Protein AF-A0A7K3WU48-F1 (afdb_monomer_lite)

Secondary structure (DSSP, 8-state):
------------------S-SSHHHHHHHHHHHHHHHHHHHHHHHHHHHHHHHHHHHHHHHHTTS-TT-TTHHHHHHHHHHHHHHHHHHHHHHHTPPPPTT------SS------HHHHHTTTT--HHHHHHHHHHHHHHHHHHHHHHHHHHHHHHHHHHTT-

Sequence (163 aa):
MKQKHFKILSLLGLVLLLAACGGRNENRKMVEASAIHEQILDKHDSIYSVLQEQEQRVEKKLGKLSANDPDRVAYESMMRSINRSYNLLASWMEGVADFPGSKHIHNSDSPHKHDPEKERTMKGMSDQEILDLQKAYKTRLDEVGLKIKELITTMDMYTKDEN

Organism: NCBI:txid101383

Radius of gyration: 28.84 Å; chains: 1; bounding box: 52×47×109 Å

pLDDT: mean 79.32, std 19.99, range [36.56, 98.06]

Structure (mmCIF, N/CA/C/O backbone):
data_AF-A0A7K3WU48-F1
#
_entry.id   AF-A0A7K3WU48-F1
#
loop_
_atom_site.group_PDB
_atom_site.id
_atom_site.type_symbol
_atom_site.label_atom_id
_atom_site.label_alt_id
_atom_site.label_comp_id
_atom_site.label_asym_id
_atom_site.label_entity_id
_atom_site.label_seq_id
_atom_site.pdbx_PDB_ins_code
_atom_site.Cartn_x
_atom_site.Cartn_y
_atom_site.Cartn_z
_atom_site.occupancy
_atom_site.B_iso_or_equiv
_atom_site.auth_seq_id
_atom_site.auth_comp_id
_atom_site.auth_asym_id
_atom_site.auth_atom_id
_atom_site.pdbx_PDB_model_num
ATOM 1 N N . MET A 1 1 ? 22.085 38.637 -80.594 1.00 36.59 1 MET A N 1
ATOM 2 C CA . MET A 1 1 ? 22.753 37.606 -81.424 1.00 36.59 1 MET A CA 1
ATOM 3 C C . MET A 1 1 ? 23.505 36.626 -80.524 1.00 36.59 1 MET A C 1
ATOM 5 O O . MET A 1 1 ? 24.388 37.062 -79.811 1.00 36.59 1 MET A O 1
ATOM 9 N N . LYS A 1 2 ? 23.107 35.344 -80.585 1.00 36.56 2 LYS A N 1
ATOM 10 C CA . LYS A 1 2 ? 23.876 34.080 -80.445 1.00 36.56 2 LYS A CA 1
ATOM 11 C C . LYS A 1 2 ? 24.815 33.832 -79.232 1.00 36.56 2 LYS A C 1
ATOM 13 O O . LYS A 1 2 ? 25.894 34.396 -79.165 1.00 36.56 2 LYS A O 1
ATOM 18 N N . GLN A 1 3 ? 24.376 32.870 -78.395 1.00 45.25 3 GLN A N 1
ATOM 19 C CA . GLN A 1 3 ? 25.051 31.707 -77.748 1.00 45.25 3 GLN A CA 1
ATOM 20 C C . GLN A 1 3 ? 26.568 31.762 -77.426 1.00 45.25 3 GLN A C 1
ATOM 22 O O . GLN A 1 3 ? 27.368 32.156 -78.263 1.00 45.25 3 GLN A O 1
ATOM 27 N N . LYS A 1 4 ? 27.046 31.215 -76.290 1.00 43.91 4 LYS A N 1
ATOM 28 C CA . LYS A 1 4 ? 27.181 29.759 -76.024 1.00 43.91 4 LYS A CA 1
ATOM 29 C C . LYS A 1 4 ? 27.370 29.427 -74.529 1.00 43.91 4 LYS A C 1
ATOM 31 O O . LYS A 1 4 ? 27.921 30.205 -73.763 1.00 43.91 4 LYS A O 1
ATOM 36 N N . HIS A 1 5 ? 26.914 28.228 -74.172 1.00 48.78 5 HIS A N 1
ATOM 37 C CA . HIS A 1 5 ? 26.934 27.585 -72.857 1.00 48.78 5 HIS A CA 1
ATOM 38 C C . HIS A 1 5 ? 28.345 27.286 -72.323 1.00 48.78 5 HIS A C 1
ATOM 40 O O . HIS A 1 5 ? 29.182 26.791 -73.074 1.00 48.78 5 HIS A O 1
ATOM 46 N N . PHE A 1 6 ? 28.539 27.392 -71.005 1.00 45.47 6 PHE A N 1
ATOM 47 C CA . PHE A 1 6 ? 29.434 26.483 -70.288 1.00 45.47 6 PHE A CA 1
ATOM 48 C C . PHE A 1 6 ? 28.788 26.060 -68.966 1.00 45.47 6 PHE A C 1
ATOM 50 O O . PHE A 1 6 ? 28.493 26.877 -68.097 1.00 45.47 6 PHE A O 1
ATOM 57 N N . LYS A 1 7 ? 28.483 24.765 -68.879 1.00 47.22 7 LYS A N 1
ATOM 58 C CA . LYS A 1 7 ? 27.957 24.094 -67.694 1.00 47.22 7 LYS A CA 1
ATOM 59 C C . LYS A 1 7 ? 29.091 23.993 -66.676 1.00 47.22 7 LYS A C 1
ATOM 61 O O . LYS A 1 7 ? 30.135 23.445 -67.013 1.00 47.22 7 LYS A O 1
ATOM 66 N N . ILE A 1 8 ? 28.868 24.428 -65.441 1.00 52.84 8 ILE A N 1
ATOM 67 C CA . ILE A 1 8 ? 29.659 23.954 -64.304 1.00 52.84 8 ILE A CA 1
ATOM 68 C C . ILE A 1 8 ? 28.694 23.206 -63.391 1.00 52.84 8 ILE A C 1
ATOM 70 O O . ILE A 1 8 ? 27.971 23.791 -62.589 1.00 52.84 8 ILE A O 1
ATOM 74 N N . LEU A 1 9 ? 28.656 21.885 -63.592 1.00 51.44 9 LEU A N 1
ATOM 75 C CA . LEU A 1 9 ? 28.334 20.949 -62.526 1.00 51.44 9 LEU A CA 1
ATOM 76 C C . LEU A 1 9 ? 29.379 21.167 -61.429 1.00 51.44 9 LEU A C 1
ATOM 78 O O . LEU A 1 9 ? 30.560 20.931 -61.667 1.00 51.44 9 LEU A O 1
ATOM 82 N N . SER A 1 10 ? 28.945 21.562 -60.238 1.00 45.81 10 SER A N 1
ATOM 83 C CA . SER A 1 10 ? 29.710 21.295 -59.024 1.00 45.81 10 SER A CA 1
ATOM 84 C C . SER A 1 10 ? 28.813 20.516 -58.073 1.00 45.81 10 SER A C 1
ATOM 86 O O . SER A 1 10 ? 28.067 21.067 -57.268 1.00 45.81 10 SER A O 1
ATOM 88 N N . LEU A 1 11 ? 28.837 19.196 -58.275 1.00 50.34 11 LEU A N 1
ATOM 89 C CA . LEU A 1 11 ? 28.589 18.209 -57.234 1.00 50.34 11 LEU A CA 1
ATOM 90 C C . LEU A 1 11 ? 29.633 18.458 -56.139 1.00 50.34 11 LEU A C 1
ATOM 92 O O . LEU A 1 11 ? 30.817 18.285 -56.410 1.00 50.34 11 LEU A O 1
ATOM 96 N N . LEU A 1 12 ? 29.222 18.782 -54.914 1.00 45.41 12 LEU A N 1
ATOM 97 C CA . LEU A 1 12 ? 30.018 18.427 -53.741 1.00 45.41 12 LEU A CA 1
ATOM 98 C C . LEU A 1 12 ? 29.119 18.288 -52.505 1.00 45.41 12 LEU A C 1
ATOM 100 O O . LEU A 1 12 ? 28.764 19.256 -51.845 1.00 45.41 12 LEU A O 1
ATOM 104 N N . GLY A 1 13 ? 28.743 17.034 -52.247 1.00 49.38 13 GLY A N 1
ATOM 105 C CA . GLY A 1 13 ? 28.614 16.459 -50.909 1.00 49.38 13 GLY A CA 1
ATOM 106 C C . GLY A 1 13 ? 27.615 17.096 -49.950 1.00 49.38 13 GLY A C 1
ATOM 107 O O . GLY A 1 13 ? 28.023 17.669 -48.944 1.00 49.38 13 GLY A O 1
ATOM 108 N N . LEU A 1 14 ? 26.316 16.853 -50.156 1.00 43.88 14 LEU A N 1
ATOM 109 C CA . LEU A 1 14 ? 25.410 16.759 -49.012 1.00 43.88 14 LEU A CA 1
ATOM 110 C C . LEU A 1 14 ? 25.807 15.493 -48.242 1.00 43.88 14 LEU A C 1
ATOM 112 O O . LEU A 1 14 ? 25.422 14.382 -48.608 1.00 43.88 14 LEU A O 1
ATOM 116 N N . VAL A 1 15 ? 26.650 15.664 -47.224 1.00 52.66 15 VAL A N 1
ATOM 117 C CA . VAL A 1 15 ? 26.945 14.623 -46.242 1.00 52.66 15 VAL A CA 1
ATOM 118 C C . VAL A 1 15 ? 25.616 14.246 -45.601 1.00 52.66 15 VAL A C 1
ATOM 120 O O . VAL A 1 15 ? 25.020 15.023 -44.858 1.00 52.66 15 VAL A O 1
ATOM 123 N N . LEU A 1 16 ? 25.132 13.057 -45.953 1.00 48.47 16 LEU A N 1
ATOM 124 C CA . LEU A 1 16 ? 24.062 12.363 -45.257 1.00 48.47 16 LEU A CA 1
ATOM 125 C C . LEU A 1 16 ? 24.413 12.343 -43.765 1.00 48.47 16 LEU A C 1
ATOM 127 O O . LEU A 1 16 ? 25.325 11.633 -43.345 1.00 48.47 16 LEU A O 1
ATOM 131 N N . LEU A 1 17 ? 23.682 13.134 -42.978 1.00 48.22 17 LEU A N 1
ATOM 132 C CA . LEU A 1 17 ? 23.613 13.043 -41.521 1.00 48.22 17 LEU A CA 1
ATOM 133 C C . LEU A 1 17 ? 22.949 11.709 -41.150 1.00 48.22 17 LEU A C 1
ATOM 135 O O . LEU A 1 17 ? 21.793 11.654 -40.743 1.00 48.22 17 LEU A O 1
ATOM 139 N N . LEU A 1 18 ? 23.681 10.616 -41.334 1.00 54.16 18 LEU A N 1
ATOM 140 C CA . LEU A 1 18 ? 23.374 9.312 -40.770 1.00 54.16 18 LEU A CA 1
ATOM 141 C C . LEU A 1 18 ? 24.372 9.054 -39.647 1.00 54.16 18 LEU A C 1
ATOM 143 O O . LEU A 1 18 ? 25.322 8.293 -39.794 1.00 54.16 18 LEU A O 1
ATOM 147 N N . ALA A 1 19 ? 24.154 9.719 -38.516 1.00 48.16 19 ALA A N 1
ATOM 148 C CA . ALA A 1 19 ? 24.738 9.310 -37.251 1.00 48.16 19 ALA A CA 1
ATOM 149 C C . ALA A 1 19 ? 23.813 9.717 -36.095 1.00 48.16 19 ALA A C 1
ATOM 151 O O . ALA A 1 19 ? 23.573 10.896 -35.857 1.00 48.16 19 ALA A O 1
ATOM 152 N N . ALA A 1 20 ? 23.342 8.695 -35.377 1.00 46.22 20 ALA A N 1
ATOM 153 C CA . ALA A 1 20 ? 22.774 8.735 -34.029 1.00 46.22 20 ALA A CA 1
ATOM 154 C C . ALA A 1 20 ? 21.319 9.226 -33.838 1.00 46.22 20 ALA A C 1
ATOM 156 O O . ALA A 1 20 ? 21.048 10.181 -33.116 1.00 46.22 20 ALA A O 1
ATOM 157 N N . CYS A 1 21 ? 20.347 8.435 -34.310 1.00 48.34 21 CYS A N 1
ATOM 158 C CA . CYS A 1 21 ? 19.009 8.367 -33.693 1.00 48.34 21 CYS A CA 1
ATOM 159 C C . CYS A 1 21 ? 18.941 7.407 -32.475 1.00 48.34 21 CYS A C 1
ATOM 161 O O . CYS A 1 21 ? 17.851 6.974 -32.115 1.00 48.34 21 CYS A O 1
ATOM 163 N N . GLY A 1 22 ? 20.072 7.063 -31.842 1.00 45.56 22 GLY A N 1
ATOM 164 C CA . GLY A 1 22 ? 20.118 6.182 -30.657 1.00 45.56 22 GLY A CA 1
ATOM 165 C C . GLY A 1 22 ? 19.909 6.934 -29.337 1.00 45.56 22 GLY A C 1
ATOM 166 O O . GLY A 1 22 ? 18.932 6.705 -28.627 1.00 45.56 22 GLY A O 1
ATOM 167 N N . GLY A 1 23 ? 20.738 7.951 -29.073 1.00 45.12 23 GLY A N 1
ATOM 168 C CA . GLY A 1 23 ? 20.789 8.602 -27.754 1.00 45.12 23 GLY A CA 1
ATOM 169 C C . GLY A 1 23 ? 19.551 9.417 -27.354 1.00 45.12 23 GLY A C 1
ATOM 170 O O . GLY A 1 23 ? 19.302 9.630 -26.171 1.00 45.12 23 GLY A O 1
ATOM 171 N N . ARG A 1 24 ? 18.725 9.867 -28.312 1.00 52.50 24 ARG A N 1
ATOM 172 C CA . ARG A 1 24 ? 17.510 10.641 -27.985 1.00 52.50 24 ARG A CA 1
ATOM 173 C C . ARG A 1 24 ? 16.368 9.763 -27.471 1.00 52.50 24 ARG A C 1
ATOM 175 O O . ARG A 1 24 ? 15.494 10.272 -26.777 1.00 52.50 24 ARG A O 1
ATOM 182 N N . ASN A 1 25 ? 16.335 8.484 -27.843 1.00 58.38 25 ASN A N 1
ATOM 183 C CA . ASN A 1 25 ? 15.289 7.555 -27.411 1.00 58.38 25 ASN A CA 1
ATOM 184 C C . ASN A 1 25 ? 15.683 6.840 -26.110 1.00 58.38 25 ASN A C 1
ATOM 186 O O . ASN A 1 25 ? 14.856 6.721 -25.216 1.00 58.38 25 ASN A O 1
ATOM 190 N N . GLU A 1 26 ? 16.954 6.456 -25.988 1.00 59.28 26 GLU A N 1
ATOM 191 C CA . GLU A 1 26 ? 17.576 5.900 -24.773 1.00 59.28 26 GLU A CA 1
ATOM 192 C C . GLU A 1 26 ? 17.381 6.830 -23.562 1.00 59.28 26 GLU A C 1
ATOM 194 O O . GLU A 1 26 ? 16.686 6.483 -22.606 1.00 59.28 26 GLU A O 1
ATOM 199 N N . ASN A 1 27 ? 17.785 8.102 -23.681 1.00 73.19 27 ASN A N 1
ATOM 200 C CA . ASN A 1 27 ? 17.576 9.089 -22.615 1.00 73.19 27 ASN A CA 1
ATOM 201 C C . ASN A 1 27 ? 16.089 9.276 -22.238 1.00 73.19 27 ASN A C 1
ATOM 203 O O . ASN A 1 27 ? 15.752 9.458 -21.071 1.00 73.19 27 ASN A O 1
ATOM 207 N N . ARG A 1 28 ? 15.161 9.199 -23.205 1.00 86.19 28 ARG A N 1
ATOM 208 C CA . ARG A 1 28 ? 13.721 9.335 -22.917 1.00 86.19 28 ARG A CA 1
ATOM 209 C C . ARG A 1 28 ? 13.179 8.173 -22.091 1.00 86.19 28 ARG A C 1
ATOM 211 O O . ARG A 1 28 ? 12.354 8.418 -21.217 1.00 86.19 28 ARG A O 1
ATOM 218 N N . LYS A 1 29 ? 13.630 6.945 -22.355 1.00 88.81 29 LYS A N 1
ATOM 219 C CA . LYS A 1 29 ? 13.209 5.761 -21.593 1.00 88.81 29 LYS A CA 1
ATOM 220 C C . LYS A 1 29 ? 13.685 5.837 -20.152 1.00 88.81 29 LYS A C 1
ATOM 222 O O . LYS A 1 29 ? 12.902 5.561 -19.255 1.00 88.81 29 LYS A O 1
ATOM 227 N N . MET A 1 30 ? 14.917 6.288 -19.930 1.00 85.56 30 MET A N 1
ATOM 228 C CA . MET A 1 30 ? 15.452 6.460 -18.578 1.00 85.56 30 MET A CA 1
ATOM 229 C C . MET A 1 30 ? 14.738 7.568 -17.799 1.00 85.56 30 MET A C 1
ATOM 231 O O . MET A 1 30 ? 14.437 7.386 -16.622 1.00 85.56 30 MET A O 1
ATOM 235 N N . VAL A 1 31 ? 14.378 8.676 -18.459 1.00 87.50 31 VAL A N 1
ATOM 236 C CA . VAL A 1 31 ? 13.531 9.720 -17.854 1.00 87.50 31 VAL A CA 1
ATOM 237 C C . VAL A 1 31 ? 12.145 9.173 -17.494 1.00 87.50 31 VAL A C 1
ATOM 239 O O . VAL A 1 31 ? 11.648 9.434 -16.403 1.00 87.50 31 VAL A O 1
ATOM 242 N N . GLU A 1 32 ? 11.522 8.393 -18.382 1.00 90.31 32 GLU A N 1
ATOM 243 C CA . GLU A 1 32 ? 10.224 7.761 -18.110 1.00 90.31 32 GLU A CA 1
ATOM 244 C C . GLU A 1 32 ? 10.315 6.753 -16.954 1.00 90.31 32 GLU A C 1
ATOM 246 O O . GLU A 1 32 ? 9.471 6.763 -16.061 1.00 90.31 32 GLU A O 1
ATOM 251 N N . ALA A 1 33 ? 11.356 5.920 -16.931 1.00 90.25 33 ALA A N 1
ATOM 252 C CA . ALA A 1 33 ? 11.578 4.929 -15.887 1.00 90.25 33 ALA A CA 1
ATOM 253 C C . ALA A 1 33 ? 11.793 5.591 -14.514 1.00 90.25 33 ALA A C 1
ATOM 255 O O . ALA A 1 33 ? 11.206 5.150 -13.529 1.00 90.25 33 ALA A O 1
ATOM 256 N N . SER A 1 34 ? 12.555 6.689 -14.463 1.00 86.25 34 SER A N 1
ATOM 257 C CA . SER A 1 34 ? 12.743 7.491 -13.247 1.00 86.25 34 SER A CA 1
ATOM 258 C C . SER A 1 34 ? 11.426 8.112 -12.770 1.00 86.25 34 SER A C 1
ATOM 260 O O . SER A 1 34 ? 11.090 8.008 -11.596 1.00 86.25 34 SER A O 1
ATOM 262 N N . ALA A 1 35 ? 10.619 8.672 -13.677 1.00 89.56 35 ALA A N 1
ATOM 263 C CA . ALA A 1 35 ? 9.317 9.233 -13.315 1.00 89.56 35 ALA A CA 1
ATOM 264 C C . ALA A 1 35 ? 8.348 8.171 -12.764 1.00 89.56 35 ALA A C 1
ATOM 266 O O . ALA A 1 35 ? 7.578 8.451 -11.847 1.00 89.56 35 ALA A O 1
ATOM 267 N N . ILE A 1 36 ? 8.377 6.950 -13.309 1.00 92.75 36 ILE A N 1
ATOM 268 C CA . ILE A 1 36 ? 7.597 5.823 -12.779 1.00 92.75 36 ILE A CA 1
ATOM 269 C C . ILE A 1 36 ? 8.111 5.415 -11.397 1.00 92.75 36 ILE A C 1
ATOM 271 O O . ILE A 1 36 ? 7.297 5.143 -10.520 1.00 92.75 36 ILE A O 1
ATOM 275 N N . HIS A 1 37 ? 9.428 5.398 -11.189 1.00 90.75 37 HIS A N 1
ATOM 276 C CA . HIS A 1 37 ? 10.021 5.094 -9.890 1.00 90.75 37 HIS A CA 1
ATOM 277 C C . HIS A 1 37 ? 9.555 6.072 -8.801 1.00 90.75 37 HIS A C 1
ATOM 279 O O . HIS A 1 37 ? 9.103 5.639 -7.748 1.00 90.75 37 HIS A O 1
ATOM 285 N N . GLU A 1 38 ? 9.552 7.377 -9.076 1.00 87.62 38 GLU A N 1
ATOM 286 C CA . GLU A 1 38 ? 9.029 8.369 -8.123 1.00 87.62 38 GLU A CA 1
ATOM 287 C C . GLU A 1 38 ? 7.538 8.141 -7.822 1.00 87.62 38 GLU A C 1
ATOM 289 O O . GLU A 1 38 ? 7.132 8.103 -6.664 1.00 87.62 38 GLU A O 1
ATOM 294 N N . GLN A 1 39 ? 6.716 7.867 -8.845 1.00 91.81 39 GLN A N 1
ATOM 295 C CA . GLN A 1 39 ? 5.298 7.532 -8.635 1.00 91.81 39 GLN A CA 1
ATOM 296 C C . GLN A 1 39 ? 5.102 6.280 -7.773 1.00 91.81 39 GLN A C 1
ATOM 298 O O . GLN A 1 39 ? 4.107 6.169 -7.055 1.00 91.81 39 GLN A O 1
ATOM 303 N N . ILE A 1 40 ? 6.007 5.309 -7.891 1.00 92.88 40 ILE A N 1
ATOM 304 C CA . ILE A 1 40 ? 6.006 4.097 -7.081 1.00 92.88 40 ILE A CA 1
ATOM 305 C C . ILE A 1 40 ? 6.267 4.448 -5.610 1.00 92.88 40 ILE A C 1
ATOM 307 O O . ILE A 1 40 ? 5.524 3.972 -4.751 1.00 92.88 40 ILE A O 1
ATOM 311 N N . LEU A 1 41 ? 7.266 5.289 -5.326 1.00 88.81 41 LEU A N 1
ATOM 312 C CA . LEU A 1 41 ? 7.600 5.721 -3.965 1.00 88.81 41 LEU A CA 1
ATOM 313 C C . LEU A 1 41 ? 6.468 6.549 -3.344 1.00 88.81 41 LEU A C 1
ATOM 315 O O . LEU A 1 41 ? 5.968 6.194 -2.279 1.00 88.81 41 LEU A O 1
ATOM 319 N N . ASP A 1 42 ? 5.966 7.558 -4.060 1.00 90.75 42 ASP A N 1
ATOM 320 C CA . ASP A 1 42 ? 4.836 8.381 -3.610 1.00 90.75 42 ASP A CA 1
ATOM 321 C C . ASP A 1 42 ? 3.608 7.521 -3.280 1.00 90.75 42 ASP A C 1
ATOM 323 O O . ASP A 1 42 ? 2.919 7.711 -2.272 1.00 90.75 42 ASP A O 1
ATOM 327 N N . LYS A 1 43 ? 3.316 6.536 -4.139 1.00 93.69 43 LYS A N 1
ATOM 328 C CA . LYS A 1 43 ? 2.197 5.624 -3.923 1.00 93.69 43 LYS A CA 1
ATOM 329 C C . LYS A 1 43 ? 2.435 4.704 -2.730 1.00 93.69 43 LYS A C 1
ATOM 331 O O . LYS A 1 43 ? 1.489 4.455 -1.983 1.00 93.69 43 LYS A O 1
ATOM 336 N N . HIS A 1 44 ? 3.647 4.182 -2.565 1.00 94.19 44 HIS A N 1
ATOM 337 C CA . HIS A 1 44 ? 4.003 3.366 -1.411 1.00 94.19 44 HIS A CA 1
ATOM 338 C C . HIS A 1 44 ? 3.760 4.139 -0.110 1.00 94.19 44 HIS A C 1
ATOM 340 O O . HIS A 1 44 ? 3.047 3.645 0.766 1.00 94.19 44 HIS A O 1
ATOM 346 N N . ASP A 1 45 ? 4.255 5.372 -0.026 1.00 90.88 45 ASP A N 1
ATOM 347 C CA . ASP A 1 45 ? 4.122 6.220 1.160 1.00 90.88 45 ASP A CA 1
ATOM 348 C C . ASP A 1 45 ? 2.662 6.588 1.433 1.00 90.88 45 ASP A C 1
ATOM 350 O O . ASP A 1 45 ? 2.206 6.572 2.580 1.00 90.88 45 ASP A O 1
ATOM 354 N N . SER A 1 46 ? 1.882 6.835 0.378 1.00 94.06 46 SER A N 1
ATOM 355 C CA . SER A 1 46 ? 0.438 7.038 0.494 1.00 94.06 46 SER A CA 1
ATOM 356 C C . SER A 1 46 ? -0.278 5.807 1.064 1.00 94.06 46 SER A C 1
ATOM 358 O O . SER A 1 46 ? -1.090 5.952 1.978 1.00 94.06 46 SER A O 1
ATOM 360 N N . ILE A 1 47 ? 0.027 4.596 0.581 1.00 95.88 47 ILE A N 1
ATOM 361 C CA . ILE A 1 47 ? -0.566 3.355 1.112 1.00 95.88 47 ILE A CA 1
ATOM 362 C C . ILE A 1 47 ? -0.171 3.164 2.579 1.00 95.88 47 ILE A C 1
ATOM 364 O O . ILE A 1 47 ? -1.031 2.847 3.403 1.00 95.88 47 ILE A O 1
ATOM 368 N N . TYR A 1 48 ? 1.104 3.377 2.909 1.00 94.69 48 TYR A N 1
ATOM 369 C CA . TYR A 1 48 ? 1.609 3.267 4.275 1.00 94.69 48 TYR A CA 1
ATOM 370 C C . TYR A 1 48 ? 0.887 4.233 5.223 1.00 94.69 48 TYR A C 1
ATOM 372 O O . TYR A 1 48 ? 0.420 3.828 6.284 1.00 94.69 48 TYR A O 1
ATOM 380 N N . SER A 1 49 ? 0.718 5.490 4.807 1.00 95.06 49 SER A N 1
ATOM 381 C CA . SER A 1 49 ? 0.038 6.525 5.597 1.00 95.06 49 SER A CA 1
ATOM 382 C C . SER A 1 49 ? -1.414 6.144 5.895 1.00 95.06 49 SER A C 1
ATOM 384 O O . SER A 1 49 ? -1.874 6.261 7.028 1.00 95.06 49 SER A O 1
ATOM 386 N N . VAL A 1 50 ? -2.134 5.609 4.904 1.00 95.44 50 VAL A N 1
ATOM 387 C CA . VAL A 1 50 ? -3.516 5.146 5.103 1.00 95.44 50 VAL A CA 1
ATOM 388 C C . VAL A 1 50 ? -3.577 3.955 6.067 1.00 95.44 50 VAL A C 1
ATOM 390 O O . VAL A 1 50 ? -4.480 3.894 6.903 1.00 95.44 50 VAL A O 1
ATOM 393 N N . LEU A 1 51 ? -2.632 3.012 5.982 1.00 96.44 51 LEU A N 1
ATOM 394 C CA . LEU A 1 51 ? -2.543 1.909 6.945 1.00 96.44 51 LEU A CA 1
ATOM 395 C C . LEU A 1 51 ? -2.309 2.422 8.369 1.00 96.44 51 LEU A C 1
ATOM 397 O O . LEU A 1 51 ? -2.993 1.970 9.286 1.00 96.44 51 LEU A O 1
ATOM 401 N N . GLN A 1 52 ? -1.422 3.402 8.536 1.00 96.69 52 GLN A N 1
ATOM 402 C CA . GLN A 1 52 ? -1.117 4.009 9.830 1.00 96.69 52 GLN A CA 1
ATOM 403 C C . GLN A 1 52 ? -2.324 4.730 10.432 1.00 96.69 52 GLN A C 1
ATOM 405 O O . GLN A 1 52 ? -2.615 4.581 11.619 1.00 96.69 52 GLN A O 1
ATOM 410 N N . GLU A 1 53 ? -3.072 5.482 9.626 1.00 95.38 53 GLU A N 1
ATOM 411 C CA . GLU A 1 53 ? -4.306 6.120 10.088 1.00 95.38 53 GLU A CA 1
ATOM 412 C C . GLU A 1 53 ? -5.338 5.090 10.566 1.00 95.38 53 GLU A C 1
ATOM 414 O O . GLU A 1 53 ? -6.002 5.295 11.586 1.00 95.38 53 GLU A O 1
ATOM 419 N N . GLN A 1 54 ? -5.483 3.977 9.844 1.00 96.25 54 GLN A N 1
ATOM 420 C CA . GLN A 1 54 ? -6.430 2.921 10.202 1.00 96.25 54 GLN A CA 1
ATOM 421 C C . GLN A 1 54 ? -5.988 2.137 11.439 1.00 96.25 54 GLN A C 1
ATOM 423 O O . GLN A 1 54 ? -6.814 1.841 12.302 1.00 96.25 54 GLN A O 1
ATOM 428 N N . GLU A 1 55 ? -4.691 1.870 11.577 1.00 96.94 55 GLU A N 1
ATOM 429 C CA . GLU A 1 55 ? -4.095 1.287 12.780 1.00 96.94 55 GLU A CA 1
ATOM 430 C C . GLU A 1 55 ? -4.446 2.119 14.013 1.00 96.94 55 GLU A C 1
ATOM 432 O O . GLU A 1 55 ? -5.085 1.613 14.935 1.00 96.94 55 GLU A O 1
ATOM 437 N N . GLN A 1 56 ? -4.163 3.424 13.976 1.00 96.62 56 GLN A N 1
ATOM 438 C CA . GLN A 1 56 ? -4.456 4.340 15.081 1.00 96.62 56 GLN A CA 1
ATOM 439 C C . GLN A 1 56 ? -5.947 4.369 15.444 1.00 96.62 56 GLN A C 1
ATOM 441 O O . GLN A 1 56 ? -6.310 4.450 16.622 1.00 96.62 56 GLN A O 1
ATOM 446 N N . ARG A 1 57 ? -6.842 4.300 14.448 1.00 95.19 57 ARG A N 1
ATOM 447 C CA . ARG A 1 57 ? -8.296 4.236 14.680 1.00 95.19 57 ARG A CA 1
ATOM 448 C C . ARG A 1 57 ? -8.694 2.953 15.407 1.00 95.19 57 ARG A C 1
ATOM 450 O O . ARG A 1 57 ? -9.421 3.026 16.402 1.00 95.19 57 ARG A O 1
ATOM 457 N N . VAL A 1 58 ? -8.209 1.803 14.939 1.00 96.19 58 VAL A N 1
ATOM 458 C CA . VAL A 1 58 ? -8.484 0.488 15.538 1.00 96.19 58 VAL A CA 1
ATOM 459 C C . VAL A 1 58 ? -7.897 0.401 16.949 1.00 96.19 58 VAL A C 1
ATOM 461 O O . VAL A 1 58 ? -8.608 -0.001 17.871 1.00 96.19 58 VAL A O 1
ATOM 464 N N . GLU A 1 59 ? -6.654 0.843 17.161 1.00 96.69 59 GLU A N 1
ATOM 465 C CA . GLU A 1 59 ? -6.015 0.893 18.486 1.00 96.69 59 GLU A CA 1
ATOM 466 C C . GLU A 1 59 ? -6.813 1.744 19.470 1.00 96.69 59 GLU A C 1
ATOM 468 O O . GLU A 1 59 ? -7.116 1.313 20.586 1.00 96.69 59 GLU A O 1
ATOM 473 N N . LYS A 1 60 ? -7.213 2.947 19.045 1.00 96.06 60 LYS A N 1
ATOM 474 C CA . LYS A 1 60 ? -8.001 3.858 19.875 1.00 96.06 60 LYS A CA 1
ATOM 475 C C . LYS A 1 60 ? -9.335 3.244 20.286 1.00 96.06 60 LYS A C 1
ATOM 477 O O . LYS A 1 60 ? -9.782 3.483 21.409 1.00 96.06 60 LYS A O 1
ATOM 482 N N . LYS A 1 61 ? -9.994 2.490 19.402 1.00 95.12 61 LYS A N 1
ATOM 483 C CA . LYS A 1 61 ? -11.224 1.773 19.755 1.00 95.12 61 LYS A CA 1
ATOM 484 C C . LYS A 1 61 ? -10.925 0.623 20.714 1.00 95.12 61 LYS A C 1
ATOM 486 O O . LYS A 1 61 ? -11.561 0.565 21.760 1.00 95.12 61 LYS A O 1
ATOM 491 N N . LEU A 1 62 ? -9.939 -0.229 20.425 1.00 95.69 62 LEU A N 1
ATOM 492 C CA . LEU A 1 62 ? -9.546 -1.338 21.308 1.00 95.69 62 LEU A CA 1
ATOM 493 C C . LEU A 1 62 ? -9.222 -0.875 22.730 1.00 95.69 62 LEU A C 1
ATOM 495 O O . LEU A 1 62 ? -9.607 -1.544 23.687 1.00 95.69 62 LEU A O 1
ATOM 499 N N . GLY A 1 63 ? -8.572 0.283 22.877 1.00 96.00 63 GLY A N 1
ATOM 500 C CA . GLY A 1 63 ? -8.264 0.882 24.178 1.00 96.00 63 GLY A CA 1
ATOM 501 C C . GLY A 1 63 ? -9.491 1.334 24.981 1.00 96.00 63 GLY A C 1
ATOM 502 O O . GLY A 1 63 ? -9.382 1.540 26.187 1.00 96.00 63 GLY A O 1
ATOM 503 N N . LYS A 1 64 ? -10.658 1.482 24.341 1.00 95.81 64 LYS A N 1
ATOM 504 C CA . LYS A 1 64 ? -11.931 1.826 24.996 1.00 95.81 64 LYS A CA 1
ATOM 505 C C . LYS A 1 64 ? -12.795 0.607 25.319 1.00 95.81 64 LYS A C 1
ATOM 507 O O . LYS A 1 64 ? -13.703 0.727 26.136 1.00 95.81 64 LYS A O 1
ATOM 512 N N . LEU A 1 65 ? -12.553 -0.531 24.668 1.00 96.00 65 LEU A N 1
ATOM 513 C CA . LEU A 1 65 ? -13.364 -1.734 24.834 1.00 96.00 65 LEU A CA 1
ATOM 514 C C . LEU A 1 65 ? -12.940 -2.509 26.081 1.00 96.00 65 LEU A C 1
ATOM 516 O O . LEU A 1 65 ? -11.753 -2.746 26.320 1.00 96.00 65 LEU A O 1
ATOM 520 N N . SER A 1 66 ? -13.928 -2.951 26.860 1.00 95.88 66 SER A N 1
ATOM 521 C CA . SER A 1 66 ? -13.679 -3.859 27.981 1.00 95.88 66 SER A CA 1
ATOM 522 C C . SER A 1 66 ? -13.227 -5.239 27.478 1.00 95.88 66 SER A C 1
ATOM 524 O O . SER A 1 66 ? -13.428 -5.589 26.316 1.00 95.88 66 SER A O 1
ATOM 526 N N . ALA A 1 67 ? -12.628 -6.055 28.348 1.00 92.00 67 ALA A N 1
ATOM 527 C CA . ALA A 1 67 ? -12.163 -7.394 27.968 1.00 92.00 67 ALA A CA 1
ATOM 528 C C . ALA A 1 67 ? -13.292 -8.323 27.474 1.00 92.00 67 ALA A C 1
ATOM 530 O O . ALA A 1 67 ? -13.039 -9.193 26.649 1.00 92.00 67 ALA A O 1
ATOM 531 N N . ASN A 1 68 ? -14.523 -8.115 27.954 1.00 93.62 68 ASN A N 1
ATOM 532 C CA . ASN A 1 68 ? -15.695 -8.926 27.608 1.00 93.62 68 ASN A CA 1
ATOM 533 C C . ASN A 1 68 ? -16.591 -8.254 26.558 1.00 93.62 68 ASN A C 1
ATOM 535 O O . ASN A 1 68 ? -17.717 -8.699 26.340 1.00 93.62 68 ASN A O 1
ATOM 539 N N . ASP A 1 69 ? -16.129 -7.157 25.959 1.00 95.75 69 ASP A N 1
ATOM 540 C CA . ASP A 1 69 ? -16.880 -6.465 24.924 1.00 95.75 69 ASP A CA 1
ATOM 541 C C . ASP A 1 69 ? -16.973 -7.349 23.666 1.00 95.75 69 ASP A C 1
ATOM 543 O O . ASP A 1 69 ? -15.933 -7.814 23.181 1.00 95.75 69 ASP A O 1
ATOM 547 N N . PRO A 1 70 ? -18.182 -7.619 23.140 1.00 91.31 70 PRO A N 1
ATOM 548 C CA . PRO A 1 70 ? -18.353 -8.489 21.979 1.00 91.31 70 PRO A CA 1
ATOM 549 C C . PRO A 1 70 ? -17.625 -7.973 20.728 1.00 91.31 70 PRO A C 1
ATOM 551 O O . PRO A 1 70 ? -17.153 -8.787 19.930 1.00 91.31 70 PRO A O 1
ATOM 554 N N . ASP A 1 71 ? -17.442 -6.657 20.584 1.00 92.75 71 ASP A N 1
ATOM 555 C CA . ASP A 1 71 ? -16.795 -6.060 19.411 1.00 92.75 71 ASP A CA 1
ATOM 556 C C . ASP A 1 71 ? -15.269 -6.191 19.464 1.00 92.75 71 ASP A C 1
ATOM 558 O O . ASP A 1 71 ? -14.581 -6.096 18.443 1.00 92.75 71 ASP A O 1
ATOM 562 N N . ARG A 1 72 ? -14.703 -6.464 20.648 1.00 95.31 72 ARG A N 1
ATOM 563 C CA . ARG A 1 72 ? -13.251 -6.551 20.848 1.00 95.31 72 ARG A CA 1
ATOM 564 C C . ARG A 1 72 ? -12.600 -7.552 19.897 1.00 95.31 72 ARG A C 1
ATOM 566 O O . ARG A 1 72 ? -11.565 -7.251 19.303 1.00 95.31 72 ARG A O 1
ATOM 573 N N . VAL A 1 73 ? -13.220 -8.717 19.712 1.00 95.00 73 VAL A N 1
ATOM 574 C CA . VAL A 1 73 ? -12.705 -9.780 18.832 1.00 95.00 73 VAL A CA 1
ATOM 575 C C . VAL A 1 73 ? -12.617 -9.305 17.379 1.00 95.00 73 VAL A C 1
ATOM 577 O O . VAL A 1 73 ? -11.644 -9.623 16.685 1.00 95.00 73 VAL A O 1
ATOM 580 N N . ALA A 1 74 ? -13.600 -8.525 16.919 1.00 94.81 74 ALA A N 1
ATOM 581 C CA . ALA A 1 74 ? -13.613 -7.974 15.570 1.00 94.81 74 ALA A CA 1
ATOM 582 C C . ALA A 1 74 ? -12.461 -6.980 15.378 1.00 94.81 74 ALA A C 1
ATOM 584 O O . ALA A 1 74 ? -11.668 -7.140 14.448 1.00 94.81 74 ALA A O 1
ATOM 585 N N . TYR A 1 75 ? -12.288 -6.033 16.301 1.00 96.06 75 TYR A N 1
ATOM 586 C CA . TYR A 1 75 ? -11.205 -5.049 16.228 1.00 96.06 75 TYR A CA 1
ATOM 587 C C . TYR A 1 75 ? -9.805 -5.670 16.372 1.00 96.06 75 TYR A C 1
ATOM 589 O O . TYR A 1 75 ? -8.877 -5.276 15.665 1.00 96.06 75 TYR A O 1
ATOM 597 N N . GLU A 1 76 ? -9.629 -6.700 17.204 1.00 96.75 76 GLU A N 1
ATOM 598 C CA . GLU A 1 76 ? -8.368 -7.455 17.257 1.00 96.75 76 GLU A CA 1
ATOM 599 C C . GLU A 1 76 ? -8.091 -8.181 15.928 1.00 96.75 76 GLU A C 1
ATOM 601 O O . GLU A 1 76 ? -6.944 -8.290 15.485 1.00 96.75 76 GLU A O 1
ATOM 606 N N . SER A 1 77 ? -9.139 -8.667 15.257 1.00 96.56 77 SER A N 1
ATOM 607 C CA . SER A 1 77 ? -9.025 -9.249 13.918 1.00 96.56 77 SER A CA 1
ATOM 608 C C . SER A 1 77 ? -8.643 -8.210 12.865 1.00 96.56 77 SER A C 1
ATOM 610 O O . SER A 1 77 ? -7.793 -8.490 12.014 1.00 96.56 77 SER A O 1
ATOM 612 N N . MET A 1 78 ? -9.208 -7.002 12.949 1.00 97.38 78 MET A N 1
ATOM 613 C CA . MET A 1 78 ? -8.824 -5.879 12.095 1.00 97.38 78 MET A CA 1
ATOM 614 C C . MET A 1 78 ? -7.346 -5.539 12.268 1.00 97.38 78 MET A C 1
ATOM 616 O O . MET A 1 78 ? -6.629 -5.476 11.272 1.00 97.38 78 MET A O 1
ATOM 620 N N . MET A 1 79 ? -6.865 -5.445 13.511 1.00 97.75 79 MET A N 1
ATOM 621 C CA . MET A 1 79 ? -5.453 -5.183 13.801 1.00 97.75 79 MET A CA 1
ATOM 622 C C . MET A 1 79 ? -4.529 -6.232 13.167 1.00 97.75 79 MET A C 1
ATOM 624 O O . MET A 1 79 ? -3.553 -5.907 12.493 1.00 97.75 79 MET A O 1
ATOM 628 N N . ARG A 1 80 ? -4.878 -7.522 13.279 1.00 98.06 80 ARG A N 1
ATOM 629 C CA . ARG A 1 80 ? -4.125 -8.595 12.602 1.00 98.06 80 ARG A CA 1
ATOM 630 C C . ARG A 1 80 ? -4.118 -8.436 11.078 1.00 98.06 80 ARG A C 1
ATOM 632 O O . ARG A 1 80 ? -3.123 -8.776 10.439 1.00 98.06 80 ARG A O 1
ATOM 639 N N . SER A 1 81 ? -5.209 -7.961 10.480 1.00 97.88 81 SER A N 1
ATOM 640 C CA . SER A 1 81 ? -5.285 -7.712 9.035 1.00 97.88 81 SER A CA 1
ATOM 641 C C . SER A 1 81 ? -4.464 -6.497 8.594 1.00 97.88 81 SER A C 1
ATOM 643 O O . SER A 1 81 ? -3.840 -6.555 7.533 1.00 97.88 81 SER A O 1
ATOM 645 N N . ILE A 1 82 ? -4.406 -5.441 9.409 1.00 97.88 82 ILE A N 1
ATOM 646 C CA . ILE A 1 82 ? -3.534 -4.279 9.183 1.00 97.88 82 ILE A CA 1
ATOM 647 C C . ILE A 1 82 ? -2.065 -4.718 9.209 1.00 97.88 82 ILE A C 1
ATOM 649 O O . ILE A 1 82 ? -1.344 -4.489 8.243 1.00 97.88 82 ILE A O 1
ATOM 653 N N . ASN A 1 83 ? -1.654 -5.494 10.217 1.00 97.25 83 ASN A N 1
ATOM 654 C CA . ASN A 1 83 ? -0.287 -6.027 10.304 1.00 97.25 83 ASN A CA 1
ATOM 655 C C . ASN A 1 83 ? 0.094 -6.897 9.098 1.00 97.25 83 ASN A C 1
ATOM 657 O O . ASN A 1 83 ? 1.195 -6.790 8.560 1.00 97.25 83 ASN A O 1
ATOM 661 N N . ARG A 1 84 ? -0.831 -7.737 8.612 1.00 97.69 84 ARG A N 1
ATOM 662 C CA . ARG A 1 84 ? -0.613 -8.491 7.365 1.00 97.69 84 ARG A CA 1
ATOM 663 C C . ARG A 1 84 ? -0.449 -7.578 6.149 1.00 97.69 84 ARG A C 1
ATOM 665 O O . ARG A 1 84 ? 0.315 -7.919 5.251 1.00 97.69 84 ARG A O 1
ATOM 672 N N . SER A 1 85 ? -1.146 -6.447 6.118 1.00 97.62 85 SER A N 1
ATOM 673 C CA . SER A 1 85 ? -1.065 -5.472 5.026 1.00 97.62 85 SER A CA 1
ATOM 674 C C . SER A 1 85 ? 0.266 -4.724 5.023 1.00 97.62 85 SER A C 1
ATOM 676 O O . SER A 1 85 ? 0.864 -4.588 3.958 1.00 97.62 85 SER A O 1
ATOM 678 N N . TYR A 1 86 ? 0.785 -4.341 6.195 1.00 96.75 86 TYR A N 1
ATOM 679 C CA . TYR A 1 86 ? 2.149 -3.817 6.316 1.00 96.75 86 TYR A CA 1
ATOM 680 C C . TYR A 1 86 ? 3.186 -4.821 5.814 1.00 96.75 86 TYR A C 1
ATOM 682 O O . TYR A 1 86 ? 4.031 -4.468 4.997 1.00 96.75 86 TYR A O 1
ATOM 690 N N . ASN A 1 87 ? 3.082 -6.090 6.221 1.00 95.12 87 ASN A N 1
ATOM 691 C CA . ASN A 1 87 ? 4.004 -7.132 5.759 1.00 95.12 87 ASN A CA 1
ATOM 692 C C . ASN A 1 87 ? 3.928 -7.346 4.241 1.00 95.12 87 ASN A C 1
ATOM 694 O O . ASN A 1 87 ? 4.950 -7.565 3.595 1.00 95.12 87 ASN A O 1
ATOM 698 N N . LEU A 1 88 ? 2.728 -7.271 3.656 1.00 94.81 88 LEU A N 1
ATOM 699 C CA . LEU A 1 88 ? 2.549 -7.366 2.20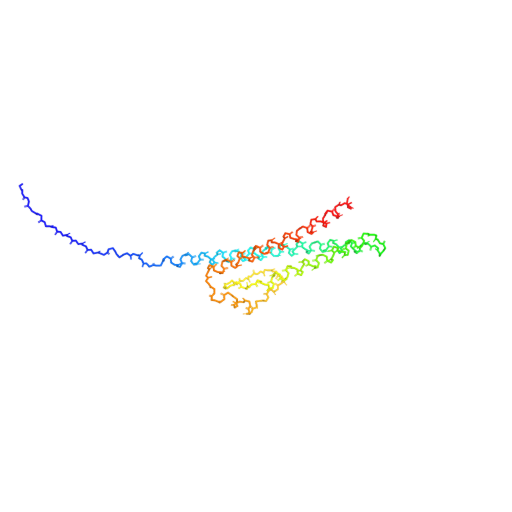8 1.00 94.81 88 LEU A CA 1
ATOM 700 C C . LEU A 1 88 ? 3.226 -6.196 1.478 1.00 94.81 88 LEU A C 1
ATOM 702 O O . LEU A 1 88 ? 3.901 -6.418 0.472 1.00 94.81 88 LEU A O 1
ATOM 706 N N . LEU A 1 89 ? 3.057 -4.972 1.984 1.00 94.06 89 LEU A N 1
ATOM 707 C CA . LEU A 1 89 ? 3.669 -3.773 1.414 1.00 94.06 89 LEU A CA 1
ATOM 708 C C . LEU A 1 89 ? 5.201 -3.805 1.546 1.00 94.06 89 LEU A C 1
ATOM 710 O O . LEU A 1 89 ? 5.905 -3.573 0.564 1.00 94.06 89 LEU A O 1
ATOM 714 N N . ALA A 1 90 ? 5.714 -4.189 2.719 1.00 89.62 90 ALA A N 1
ATOM 715 C CA . ALA A 1 90 ? 7.144 -4.343 2.975 1.00 89.62 90 ALA A CA 1
ATOM 716 C C . ALA A 1 90 ? 7.776 -5.416 2.074 1.00 89.62 90 ALA A C 1
ATOM 718 O O . ALA A 1 90 ? 8.787 -5.159 1.429 1.00 89.62 90 ALA A O 1
ATOM 719 N N . SER A 1 91 ? 7.139 -6.584 1.938 1.00 89.69 91 SER A N 1
ATOM 720 C CA . SER A 1 91 ? 7.615 -7.658 1.054 1.00 89.69 91 SER A CA 1
ATOM 721 C C . SER A 1 91 ? 7.622 -7.247 -0.423 1.00 89.69 91 SER A C 1
ATOM 723 O O . SER A 1 91 ? 8.485 -7.673 -1.195 1.00 89.69 91 SER A O 1
ATOM 725 N N . TRP A 1 92 ? 6.675 -6.403 -0.844 1.00 92.50 92 TRP A N 1
ATOM 726 C CA . TRP A 1 92 ? 6.727 -5.812 -2.177 1.00 92.50 92 TRP A CA 1
ATOM 727 C C . TRP A 1 92 ? 7.952 -4.889 -2.322 1.00 92.50 92 TRP A C 1
ATOM 729 O O . TRP A 1 92 ? 8.691 -5.060 -3.292 1.00 92.50 92 TRP A O 1
ATOM 739 N N . MET A 1 93 ? 8.219 -4.005 -1.348 1.00 87.38 93 MET A N 1
ATOM 740 C CA . MET A 1 93 ? 9.358 -3.068 -1.359 1.00 87.38 93 MET A CA 1
ATOM 741 C C . MET A 1 93 ? 10.713 -3.793 -1.324 1.00 87.38 93 MET A C 1
ATOM 743 O O . MET A 1 93 ? 11.662 -3.406 -2.006 1.00 87.38 93 MET A O 1
ATOM 747 N N . GLU A 1 94 ? 10.815 -4.898 -0.585 1.00 84.25 94 GLU A N 1
ATOM 748 C CA . GLU A 1 94 ? 12.002 -5.759 -0.581 1.00 84.25 94 GLU A CA 1
ATOM 749 C C . GLU A 1 94 ? 12.359 -6.259 -1.988 1.00 84.25 94 GLU A C 1
ATOM 751 O O . GLU A 1 94 ? 13.539 -6.327 -2.321 1.00 84.25 94 GLU A O 1
ATOM 756 N N . GLY A 1 95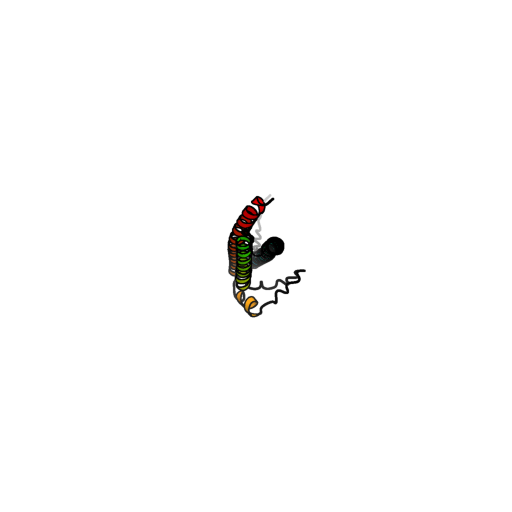 ? 11.365 -6.519 -2.842 1.00 82.31 95 GLY A N 1
ATOM 757 C CA . GLY A 1 95 ? 11.570 -6.949 -4.228 1.00 82.31 95 GLY A CA 1
ATOM 758 C C . GLY A 1 95 ? 11.847 -5.826 -5.237 1.00 82.31 95 GLY A C 1
ATOM 759 O O . GLY A 1 95 ? 12.101 -6.126 -6.406 1.00 82.31 95 GLY A O 1
ATOM 760 N N . VAL A 1 96 ? 11.777 -4.557 -4.826 1.00 84.31 96 VAL A N 1
ATOM 761 C CA . VAL A 1 96 ? 12.098 -3.408 -5.682 1.00 84.31 96 VAL A CA 1
ATOM 762 C C . VAL A 1 96 ? 13.601 -3.158 -5.644 1.00 84.31 96 VAL A C 1
ATOM 764 O O . VAL A 1 96 ? 14.193 -3.055 -4.567 1.00 84.31 96 VAL A O 1
ATOM 767 N N . ALA A 1 97 ? 14.209 -3.085 -6.828 1.00 79.88 97 ALA A N 1
ATOM 768 C CA . ALA A 1 97 ? 15.605 -2.709 -6.999 1.00 79.88 97 ALA A CA 1
ATOM 769 C C . ALA A 1 97 ? 15.789 -1.183 -6.983 1.00 79.88 97 ALA A C 1
ATOM 771 O O . ALA A 1 97 ? 14.930 -0.444 -7.473 1.00 79.88 97 ALA A O 1
ATOM 772 N N . ASP A 1 98 ? 16.941 -0.735 -6.483 1.00 73.12 98 ASP A N 1
ATOM 773 C CA . ASP A 1 98 ? 17.308 0.681 -6.407 1.00 73.12 98 ASP A CA 1
ATOM 774 C C . ASP A 1 98 ? 17.526 1.256 -7.817 1.00 73.12 98 ASP A C 1
ATOM 776 O O . ASP A 1 98 ? 18.163 0.626 -8.670 1.00 73.12 98 ASP A O 1
ATOM 780 N N . PHE A 1 99 ? 16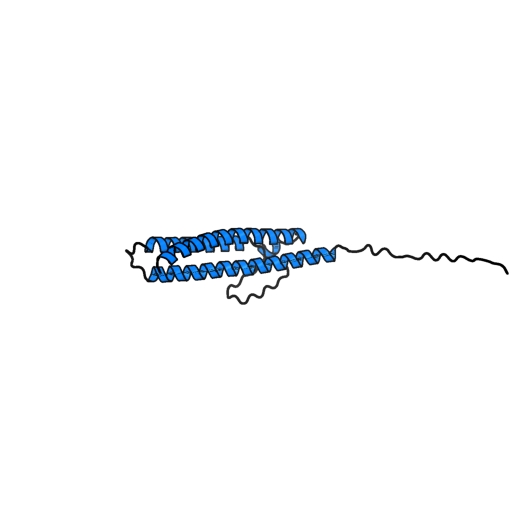.989 2.451 -8.084 1.00 71.75 99 PHE A N 1
ATOM 781 C CA . PHE A 1 99 ? 17.095 3.074 -9.404 1.00 71.75 99 PHE A CA 1
ATOM 782 C C . PHE A 1 99 ? 18.482 3.721 -9.619 1.00 71.75 99 PHE A C 1
ATOM 784 O O . PHE A 1 99 ? 18.888 4.583 -8.833 1.00 71.75 99 PHE A O 1
ATOM 791 N N . PRO A 1 100 ? 19.219 3.383 -10.697 1.00 64.00 100 PRO A N 1
ATOM 792 C CA . PRO A 1 100 ? 20.552 3.926 -10.948 1.00 64.00 100 PRO A CA 1
ATOM 793 C C . PRO A 1 100 ? 20.558 5.446 -11.151 1.00 64.00 100 PRO A C 1
ATOM 795 O O . PRO A 1 100 ? 19.838 5.978 -11.992 1.00 64.00 100 PRO A O 1
ATOM 798 N N . GLY A 1 101 ? 21.445 6.153 -10.446 1.00 56.62 101 GLY A N 1
ATOM 799 C CA . GLY A 1 101 ? 21.701 7.583 -10.676 1.00 56.62 101 GLY A CA 1
ATOM 800 C C . GLY A 1 101 ? 20.683 8.545 -10.055 1.00 56.62 101 GLY A C 1
ATOM 801 O O . GLY A 1 101 ? 20.896 9.758 -10.117 1.00 56.62 101 GLY A O 1
ATOM 802 N N . SER A 1 102 ? 19.638 8.037 -9.403 1.00 57.12 102 SER A N 1
ATOM 803 C CA . SER A 1 102 ? 18.705 8.849 -8.627 1.00 57.12 102 SER A CA 1
ATOM 804 C C . SER A 1 102 ? 19.243 9.066 -7.215 1.00 57.12 102 SER A C 1
ATOM 806 O O . SER A 1 102 ? 19.292 8.152 -6.396 1.00 57.12 102 SER A O 1
ATOM 808 N N . LYS A 1 103 ? 19.658 10.297 -6.899 1.00 49.69 103 LYS A N 1
ATOM 809 C CA . LYS A 1 103 ? 19.849 10.713 -5.504 1.00 49.69 103 LYS A CA 1
ATOM 810 C C . LYS A 1 103 ? 18.480 11.074 -4.939 1.00 49.69 103 LYS A C 1
ATOM 812 O O . LYS A 1 103 ? 18.064 12.224 -5.046 1.00 49.69 103 LYS A O 1
ATOM 817 N N . HIS A 1 104 ? 17.777 10.099 -4.384 1.00 55.47 104 HIS A N 1
ATOM 818 C CA . HIS A 1 104 ? 16.512 10.348 -3.704 1.00 55.47 104 HIS A CA 1
ATOM 819 C C . HIS A 1 104 ? 16.775 11.145 -2.415 1.00 55.47 104 HIS A C 1
ATOM 821 O O . HIS A 1 104 ? 17.506 10.695 -1.534 1.00 55.47 104 HIS A O 1
ATOM 827 N N . ILE A 1 105 ? 16.224 12.358 -2.319 1.00 44.41 105 ILE A N 1
ATOM 828 C CA . ILE A 1 105 ? 16.183 13.148 -1.081 1.00 44.41 105 ILE A CA 1
ATOM 829 C C . ILE A 1 105 ? 14.720 13.159 -0.641 1.00 44.41 105 ILE A C 1
ATOM 831 O O . ILE A 1 105 ? 13.961 14.031 -1.058 1.00 44.41 105 ILE A O 1
ATOM 835 N N . HIS A 1 106 ? 14.309 12.187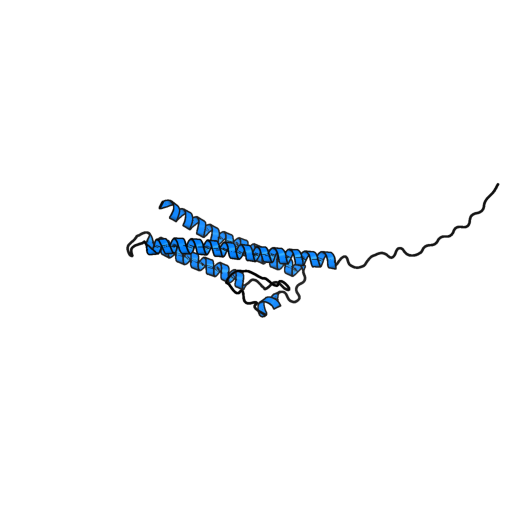 0.170 1.00 48.97 106 HIS A N 1
ATOM 836 C CA . HIS A 1 106 ? 12.998 12.228 0.819 1.00 48.97 106 HIS A CA 1
ATOM 837 C C . HIS A 1 106 ? 13.157 12.772 2.242 1.00 48.97 106 HIS A C 1
ATOM 839 O O . HIS A 1 106 ? 14.027 12.340 2.994 1.00 48.97 106 HIS A O 1
ATOM 845 N N . ASN A 1 107 ? 12.310 13.737 2.605 1.00 41.94 107 ASN A N 1
ATOM 846 C CA . ASN A 1 107 ? 12.215 14.330 3.945 1.00 41.94 107 ASN A CA 1
ATOM 847 C C . ASN A 1 107 ? 11.415 13.443 4.927 1.00 41.94 107 ASN A C 1
ATOM 849 O O . ASN A 1 107 ? 10.745 13.965 5.816 1.00 41.94 107 ASN A O 1
ATOM 853 N N . SER A 1 108 ? 11.423 12.122 4.753 1.00 46.09 108 SER A N 1
ATOM 854 C CA . SER A 1 108 ? 10.724 11.190 5.639 1.00 46.09 108 SER A CA 1
ATOM 855 C C . SER A 1 108 ? 11.728 10.505 6.570 1.00 46.09 108 SER A C 1
ATOM 857 O O . SER A 1 108 ? 12.790 10.056 6.146 1.00 46.09 108 SER A O 1
ATOM 859 N N . ASP A 1 109 ? 11.392 10.410 7.858 1.00 47.44 109 ASP A N 1
ATOM 860 C CA . ASP A 1 109 ? 12.201 9.785 8.922 1.00 47.44 109 ASP A CA 1
ATOM 861 C C . ASP A 1 109 ? 12.430 8.264 8.744 1.00 47.44 109 ASP A C 1
ATOM 863 O O . ASP A 1 109 ? 12.864 7.576 9.669 1.00 47.44 109 ASP A O 1
ATOM 867 N N . SER A 1 110 ? 12.156 7.710 7.561 1.00 46.34 110 SER A N 1
ATOM 868 C CA . SER A 1 110 ? 12.506 6.341 7.191 1.00 46.34 110 SER A CA 1
ATOM 869 C C . SER A 1 110 ? 13.746 6.370 6.302 1.00 46.34 110 SER A C 1
ATOM 871 O O . SER A 1 110 ? 13.631 6.573 5.095 1.00 46.34 110 SER A O 1
ATOM 873 N N . PRO A 1 111 ? 14.957 6.170 6.856 1.00 44.78 111 PRO A N 1
ATOM 874 C CA . PRO A 1 111 ? 16.145 6.027 6.037 1.00 44.78 111 PRO A CA 1
ATOM 875 C C . PRO A 1 111 ? 16.028 4.722 5.247 1.00 44.78 111 PRO A C 1
ATOM 877 O O . PRO A 1 111 ? 16.373 3.647 5.742 1.00 44.78 111 PRO A O 1
ATOM 880 N N . HIS A 1 112 ? 15.556 4.809 4.005 1.00 52.72 112 HIS A N 1
ATOM 881 C CA . HIS A 1 112 ? 15.783 3.768 3.015 1.00 52.72 112 HIS A CA 1
ATOM 882 C C . HIS A 1 112 ? 17.300 3.679 2.819 1.00 52.72 112 HIS A C 1
ATOM 884 O O . HIS A 1 112 ? 17.913 4.502 2.142 1.00 52.72 112 HIS A O 1
ATOM 890 N N . LYS A 1 113 ? 17.949 2.735 3.508 1.00 53.72 113 LYS A N 1
ATOM 891 C CA . LYS A 1 113 ? 19.357 2.440 3.256 1.00 53.72 113 LYS A CA 1
ATOM 892 C C . LYS A 1 113 ? 19.446 1.850 1.855 1.00 53.72 113 LYS A C 1
ATOM 894 O O . LYS A 1 113 ? 18.839 0.813 1.608 1.00 53.72 113 LYS A O 1
ATOM 899 N N . HIS A 1 114 ? 20.213 2.502 0.987 1.00 55.19 114 HIS A N 1
ATOM 900 C CA . HIS A 1 114 ? 20.622 1.932 -0.291 1.00 55.19 114 HIS A CA 1
ATOM 901 C C . HIS A 1 114 ? 21.272 0.572 -0.041 1.00 55.19 114 HIS A C 1
ATOM 903 O O . HIS A 1 114 ? 22.202 0.469 0.769 1.00 55.19 114 HIS A O 1
ATOM 909 N N . ASP A 1 115 ? 20.753 -0.462 -0.693 1.00 60.62 115 ASP A N 1
ATOM 910 C CA . ASP A 1 115 ? 21.319 -1.802 -0.630 1.00 60.62 115 ASP A CA 1
ATOM 911 C C . ASP A 1 115 ? 22.223 -1.983 -1.859 1.00 60.62 115 ASP A C 1
ATOM 913 O O . ASP A 1 115 ? 21.727 -2.049 -2.990 1.00 60.62 115 ASP A O 1
ATOM 917 N N . PRO A 1 116 ? 23.553 -2.094 -1.679 1.00 58.34 116 PRO A N 1
ATOM 918 C CA . PRO A 1 116 ? 24.475 -2.283 -2.792 1.00 58.34 116 PRO A CA 1
ATOM 919 C C . PRO A 1 116 ? 24.181 -3.538 -3.628 1.00 58.34 116 PRO A C 1
ATOM 921 O O . PRO A 1 116 ? 24.626 -3.619 -4.775 1.00 58.34 116 PRO A O 1
ATOM 924 N N . GLU A 1 117 ? 23.480 -4.540 -3.082 1.00 60.16 117 GLU A N 1
ATOM 925 C CA . GLU A 1 117 ? 23.013 -5.695 -3.854 1.00 60.16 117 GLU A CA 1
ATOM 926 C C . GLU A 1 117 ? 21.818 -5.340 -4.746 1.00 60.16 117 GLU A C 1
ATOM 928 O O . GLU A 1 117 ? 21.773 -5.769 -5.902 1.00 60.16 117 GLU A O 1
ATOM 933 N N . LYS A 1 118 ? 20.905 -4.481 -4.280 1.00 63.97 118 LYS A N 1
A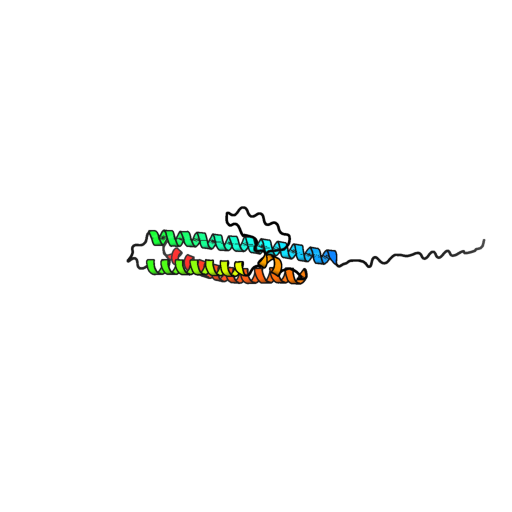TOM 934 C CA . LYS A 1 118 ? 19.767 -4.004 -5.077 1.00 63.97 118 LYS A CA 1
ATOM 935 C C . LYS A 1 118 ? 20.197 -3.109 -6.230 1.00 63.97 118 LYS A C 1
ATOM 937 O O . LYS A 1 118 ? 19.686 -3.289 -7.336 1.00 63.97 118 LYS A O 1
ATOM 942 N N . GLU A 1 119 ? 21.194 -2.247 -6.025 1.00 60.38 119 GLU A N 1
ATOM 943 C CA . GLU A 1 119 ? 21.784 -1.412 -7.086 1.00 60.38 119 GLU A CA 1
ATOM 944 C C . GLU A 1 119 ? 22.388 -2.246 -8.234 1.00 60.38 119 GLU A C 1
ATOM 946 O O . GLU A 1 119 ? 22.443 -1.806 -9.386 1.00 60.38 119 GLU A O 1
ATOM 951 N N . ARG A 1 120 ? 22.829 -3.482 -7.956 1.00 63.97 120 ARG A N 1
ATOM 952 C CA . ARG A 1 120 ? 23.399 -4.380 -8.975 1.00 63.97 120 ARG A CA 1
ATOM 953 C C . ARG A 1 120 ? 22.349 -5.015 -9.875 1.00 63.97 120 ARG A C 1
ATOM 955 O O . ARG A 1 120 ? 22.711 -5.441 -10.969 1.00 63.97 120 ARG A O 1
ATOM 962 N N . THR A 1 121 ? 21.084 -5.061 -9.460 1.00 69.75 121 THR A N 1
ATOM 963 C CA . THR A 1 121 ? 20.007 -5.729 -10.211 1.00 69.75 121 THR A CA 1
ATOM 964 C C . THR A 1 121 ? 19.813 -5.122 -11.598 1.00 69.75 121 THR A C 1
ATOM 966 O O . THR A 1 121 ? 19.596 -5.850 -12.559 1.00 69.75 121 THR A O 1
ATOM 969 N N . MET A 1 122 ? 19.954 -3.799 -11.726 1.00 73.12 122 MET A N 1
ATOM 970 C CA . MET A 1 122 ? 19.794 -3.105 -13.011 1.00 73.12 122 MET A CA 1
ATOM 971 C C . MET A 1 122 ? 21.098 -2.998 -13.813 1.00 73.12 122 MET A C 1
ATOM 973 O O . MET A 1 122 ? 21.118 -2.455 -14.920 1.00 73.12 122 MET A O 1
ATOM 977 N N . LYS A 1 123 ? 22.215 -3.519 -13.287 1.00 75.00 123 LYS A N 1
ATOM 978 C CA . LYS A 1 123 ? 23.515 -3.444 -13.953 1.00 75.00 123 LYS A CA 1
ATOM 979 C C . LYS A 1 123 ? 23.532 -4.353 -15.182 1.00 75.00 123 LYS A C 1
ATOM 981 O O . LYS A 1 123 ? 23.475 -5.571 -15.065 1.00 75.00 123 LYS A O 1
ATOM 986 N N . GLY A 1 124 ? 23.708 -3.753 -16.357 1.00 76.62 124 GLY A N 1
ATOM 987 C CA . GLY A 1 124 ? 23.774 -4.479 -17.630 1.00 76.62 124 GLY A CA 1
ATOM 988 C C . GLY A 1 124 ? 22.419 -4.698 -18.305 1.00 76.62 124 GLY A C 1
ATOM 989 O O . GLY A 1 124 ? 22.399 -5.272 -19.390 1.00 76.62 124 GLY A O 1
ATOM 990 N N . MET A 1 125 ? 21.322 -4.214 -17.710 1.00 85.25 125 MET A N 1
ATOM 991 C CA . MET A 1 125 ? 20.033 -4.093 -18.394 1.00 85.25 125 MET A CA 1
ATOM 992 C C . MET A 1 125 ? 20.084 -2.930 -19.392 1.00 85.25 125 MET A C 1
ATOM 994 O O . MET A 1 125 ? 20.724 -1.907 -19.141 1.00 85.25 125 MET A O 1
ATOM 998 N N . SER A 1 126 ? 19.400 -3.076 -20.521 1.00 88.94 126 SER A N 1
ATOM 999 C CA . SER A 1 126 ? 19.136 -1.975 -21.446 1.00 88.94 126 SER A CA 1
ATOM 1000 C C . SER A 1 126 ? 18.089 -1.010 -20.878 1.00 88.94 126 SER A C 1
ATOM 1002 O O . SER A 1 126 ? 17.239 -1.397 -20.076 1.00 88.94 126 SER A O 1
ATOM 1004 N N . ASP A 1 127 ? 18.066 0.233 -21.362 1.00 87.62 127 ASP A N 1
ATOM 1005 C CA . ASP A 1 127 ? 17.075 1.238 -20.946 1.00 87.62 127 ASP A CA 1
ATOM 1006 C C . ASP A 1 127 ? 15.620 0.776 -21.139 1.00 87.62 127 ASP A C 1
ATOM 1008 O O . ASP A 1 127 ? 14.724 1.185 -20.402 1.00 87.62 127 ASP A O 1
ATOM 1012 N N . GLN A 1 128 ? 15.362 -0.076 -22.142 1.00 91.31 128 GLN A N 1
ATOM 1013 C CA . GLN A 1 128 ? 14.037 -0.665 -22.349 1.00 91.31 128 GLN A CA 1
ATOM 1014 C C . GLN A 1 128 ? 13.686 -1.654 -21.237 1.00 91.31 128 GLN A C 1
ATOM 1016 O O . GLN A 1 128 ? 12.588 -1.587 -20.697 1.00 91.31 128 GLN A O 1
ATOM 1021 N N . GLU A 1 129 ? 14.615 -2.538 -20.880 1.00 91.69 129 GLU A N 1
ATOM 1022 C CA . GLU A 1 129 ? 14.407 -3.514 -19.811 1.00 91.69 129 GLU A CA 1
ATOM 1023 C C . GLU A 1 129 ? 14.247 -2.822 -18.452 1.00 91.69 129 GLU A C 1
ATOM 1025 O O . GLU A 1 129 ? 13.408 -3.235 -17.656 1.00 91.69 129 GLU A O 1
ATOM 1030 N N . ILE A 1 130 ? 14.984 -1.732 -18.201 1.00 89.94 130 ILE A N 1
ATOM 1031 C CA . ILE A 1 130 ? 14.816 -0.906 -16.994 1.00 89.94 130 ILE A CA 1
ATOM 1032 C C . ILE A 1 130 ? 13.421 -0.269 -16.967 1.00 89.94 130 ILE A C 1
ATOM 1034 O O . ILE A 1 130 ? 12.738 -0.324 -15.944 1.00 89.94 130 ILE A O 1
ATOM 1038 N N . LEU A 1 131 ? 12.969 0.309 -18.084 1.00 91.81 131 LEU A N 1
ATOM 1039 C CA . LEU A 1 131 ? 11.632 0.897 -18.179 1.00 91.81 131 LEU A CA 1
ATOM 1040 C C . LEU A 1 131 ? 10.528 -0.142 -17.940 1.00 91.81 131 LEU A C 1
ATOM 1042 O O . LEU A 1 131 ? 9.586 0.119 -17.189 1.00 91.81 131 LEU A O 1
ATOM 1046 N N . ASP A 1 132 ? 10.643 -1.316 -18.556 1.00 94.12 132 ASP A N 1
ATOM 1047 C CA . ASP A 1 132 ? 9.667 -2.395 -18.404 1.00 94.12 132 ASP A CA 1
ATOM 1048 C C . ASP A 1 132 ? 9.664 -2.953 -16.973 1.00 94.12 132 ASP A C 1
ATOM 1050 O O . ASP A 1 132 ? 8.595 -3.233 -16.425 1.00 94.12 132 ASP A O 1
ATOM 1054 N N . LEU A 1 133 ? 10.829 -3.015 -16.319 1.00 92.62 133 LEU A N 1
ATOM 1055 C CA . LEU A 1 133 ? 10.947 -3.386 -14.910 1.00 92.62 133 LEU A CA 1
ATOM 1056 C C . LEU A 1 133 ? 10.229 -2.383 -13.993 1.00 92.62 133 LEU A C 1
ATOM 1058 O O . LEU A 1 133 ? 9.438 -2.795 -13.144 1.00 92.62 133 LEU A O 1
ATOM 1062 N N . GLN A 1 134 ? 10.433 -1.074 -14.187 1.00 93.62 134 GLN A N 1
ATOM 1063 C CA . GLN A 1 134 ? 9.726 -0.051 -13.403 1.00 93.62 134 GLN A CA 1
ATOM 1064 C C . GLN A 1 134 ? 8.208 -0.121 -13.627 1.00 93.62 134 GLN A C 1
ATOM 1066 O O . GLN A 1 134 ? 7.431 -0.040 -12.675 1.00 93.62 134 GLN A O 1
ATOM 1071 N N . LYS A 1 135 ? 7.753 -0.359 -14.864 1.00 95.88 135 LYS A N 1
ATOM 1072 C CA . LYS A 1 135 ? 6.325 -0.581 -15.157 1.00 95.88 135 LYS A CA 1
ATOM 1073 C C . LYS A 1 135 ? 5.775 -1.800 -14.421 1.00 95.88 135 LYS A C 1
ATOM 1075 O O . LYS A 1 135 ? 4.713 -1.704 -13.809 1.00 95.88 135 LYS A O 1
ATOM 1080 N N . ALA A 1 136 ? 6.506 -2.914 -14.425 1.00 95.81 136 ALA A N 1
ATOM 1081 C CA . ALA A 1 136 ? 6.112 -4.127 -13.716 1.00 95.81 136 ALA A CA 1
ATOM 1082 C C . ALA A 1 136 ? 6.029 -3.909 -12.195 1.00 95.81 136 ALA A C 1
ATOM 1084 O O . ALA A 1 136 ? 5.059 -4.338 -11.564 1.00 95.81 136 ALA A O 1
ATOM 1085 N N . TYR A 1 137 ? 6.991 -3.191 -11.604 1.00 95.31 137 TYR A N 1
ATOM 1086 C CA . TYR A 1 137 ? 6.937 -2.814 -10.189 1.00 95.31 137 TYR A CA 1
ATOM 1087 C C . TYR A 1 137 ? 5.704 -1.978 -9.866 1.00 95.31 137 TYR A C 1
ATOM 1089 O O . TYR A 1 137 ? 4.999 -2.292 -8.902 1.00 95.31 137 TYR A O 1
ATOM 1097 N N . LYS A 1 138 ? 5.399 -0.977 -10.701 1.00 96.12 138 LYS A N 1
ATOM 1098 C CA . LYS A 1 138 ? 4.202 -0.152 -10.543 1.00 96.12 138 LYS A CA 1
ATOM 1099 C C . LYS A 1 138 ? 2.927 -0.991 -10.599 1.00 96.12 138 LYS A C 1
ATOM 1101 O O . LYS A 1 138 ? 2.085 -0.858 -9.718 1.00 96.12 138 LYS A O 1
ATOM 1106 N N . THR A 1 139 ? 2.787 -1.875 -11.587 1.00 97.31 139 THR A N 1
ATOM 1107 C CA . THR A 1 139 ? 1.618 -2.762 -11.700 1.00 97.31 139 THR A CA 1
ATOM 1108 C C . THR A 1 139 ? 1.455 -3.630 -10.455 1.00 97.31 139 THR A C 1
ATOM 1110 O O . THR A 1 139 ? 0.364 -3.708 -9.895 1.00 97.31 139 THR A O 1
ATOM 1113 N N . ARG A 1 140 ? 2.545 -4.219 -9.955 1.00 96.19 140 ARG A N 1
ATOM 1114 C CA . ARG A 1 140 ? 2.494 -5.038 -8.739 1.00 96.19 140 ARG A CA 1
ATOM 1115 C C . ARG A 1 140 ? 2.121 -4.212 -7.500 1.00 96.19 140 ARG A C 1
ATOM 1117 O O . ARG A 1 140 ? 1.376 -4.700 -6.652 1.00 96.19 140 ARG A O 1
ATOM 1124 N N . LEU A 1 141 ? 2.585 -2.962 -7.398 1.00 97.19 141 LEU A N 1
ATOM 1125 C CA . LEU A 1 141 ? 2.166 -2.049 -6.328 1.00 97.19 141 LEU A CA 1
ATOM 1126 C C . LEU A 1 141 ? 0.688 -1.671 -6.453 1.00 97.19 141 LEU A C 1
ATOM 1128 O O . LEU A 1 141 ? -0.006 -1.551 -5.446 1.00 97.19 141 LEU A O 1
ATOM 1132 N N . ASP A 1 142 ? 0.190 -1.492 -7.678 1.00 97.12 142 ASP A N 1
ATOM 1133 C CA . ASP A 1 142 ? -1.225 -1.232 -7.933 1.00 97.12 142 ASP A CA 1
ATOM 1134 C C . ASP A 1 142 ? -2.092 -2.395 -7.412 1.00 97.12 142 ASP A C 1
ATOM 1136 O O . ASP A 1 142 ? -3.072 -2.150 -6.708 1.00 97.12 142 ASP A O 1
ATOM 1140 N N . GLU A 1 143 ? -1.694 -3.645 -7.657 1.00 96.62 143 GLU A N 1
ATOM 1141 C CA . GLU A 1 143 ? -2.377 -4.842 -7.143 1.00 96.62 143 GLU A CA 1
ATOM 1142 C C . GLU A 1 143 ? -2.334 -4.953 -5.612 1.00 96.62 143 GLU A C 1
ATOM 1144 O O . GLU A 1 143 ? -3.349 -5.259 -4.981 1.00 96.62 143 GLU A O 1
ATOM 1149 N N . VAL A 1 144 ? -1.172 -4.701 -4.999 1.00 96.75 144 VAL A N 1
A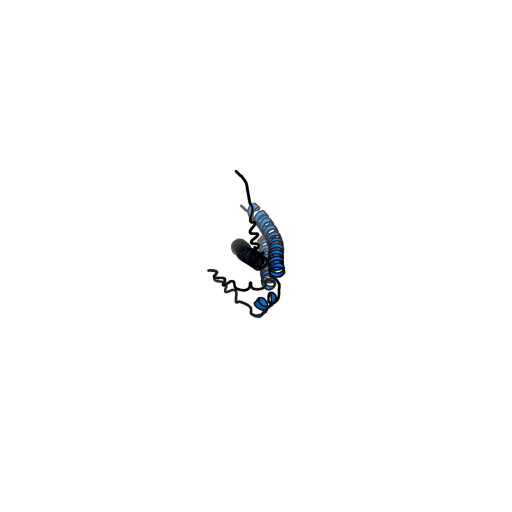TOM 1150 C CA . VAL A 1 144 ? -1.025 -4.681 -3.532 1.00 96.75 144 VAL A CA 1
ATOM 1151 C C . VAL A 1 144 ? -1.912 -3.593 -2.928 1.00 96.75 144 VAL A C 1
ATOM 1153 O O . VAL A 1 144 ? -2.681 -3.862 -2.004 1.00 96.75 144 VAL A O 1
ATOM 1156 N N . GLY A 1 145 ? -1.867 -2.385 -3.492 1.00 96.06 145 GLY A N 1
ATOM 1157 C CA . GLY A 1 145 ? -2.673 -1.254 -3.048 1.00 96.06 145 GLY A CA 1
ATOM 1158 C C . GLY A 1 145 ? -4.177 -1.506 -3.158 1.00 96.06 145 GLY A C 1
ATOM 1159 O O . GLY A 1 145 ? -4.920 -1.092 -2.272 1.00 96.06 145 GLY A O 1
ATOM 1160 N N . LEU A 1 146 ? -4.642 -2.220 -4.191 1.00 97.31 146 LEU A N 1
ATOM 1161 C CA . LEU A 1 146 ? -6.053 -2.604 -4.318 1.00 97.31 146 LEU A CA 1
ATOM 1162 C C . LEU A 1 146 ? -6.499 -3.537 -3.188 1.00 97.31 146 LEU A C 1
ATOM 1164 O O . LEU A 1 146 ? -7.495 -3.244 -2.532 1.00 97.31 146 LEU A O 1
ATOM 1168 N N . LYS A 1 147 ? -5.731 -4.594 -2.896 1.00 96.44 147 LYS A N 1
ATOM 1169 C CA . LYS A 1 147 ? -6.048 -5.532 -1.800 1.00 96.44 147 LYS A CA 1
ATOM 1170 C C . LYS A 1 147 ? -6.130 -4.821 -0.450 1.00 96.44 147 LYS A C 1
ATOM 1172 O O . LYS A 1 147 ? -7.033 -5.075 0.345 1.00 96.44 147 LYS A O 1
ATOM 1177 N N . ILE A 1 148 ? -5.192 -3.909 -0.200 1.00 96.81 148 ILE A N 1
ATOM 1178 C CA . ILE A 1 148 ? -5.156 -3.112 1.028 1.00 96.81 148 ILE A CA 1
ATOM 1179 C C . ILE A 1 148 ? -6.367 -2.170 1.090 1.00 96.81 148 ILE A C 1
ATOM 1181 O O . ILE A 1 148 ? -7.044 -2.093 2.114 1.00 96.81 148 ILE A O 1
ATOM 1185 N N . LYS A 1 149 ? -6.704 -1.506 -0.019 1.00 96.06 149 LYS A N 1
ATOM 1186 C CA . LYS A 1 149 ? -7.871 -0.619 -0.105 1.00 96.06 149 LYS A CA 1
ATOM 1187 C C . LYS A 1 149 ? -9.193 -1.355 0.128 1.00 96.06 149 LYS A C 1
ATOM 1189 O O . LYS A 1 149 ? -10.068 -0.816 0.804 1.00 96.06 149 LYS A O 1
ATOM 1194 N N . GLU A 1 150 ? -9.362 -2.555 -0.418 1.00 95.19 150 GLU A N 1
ATOM 1195 C CA . GLU A 1 150 ? -10.555 -3.389 -0.203 1.00 95.19 150 GLU A CA 1
ATOM 1196 C C . GLU A 1 150 ? -10.723 -3.759 1.276 1.00 95.19 150 GLU A C 1
ATOM 1198 O O . GLU A 1 150 ? -11.818 -3.640 1.836 1.00 95.19 150 GLU A O 1
ATOM 1203 N N . LEU A 1 151 ? -9.621 -4.131 1.933 1.00 94.69 151 LEU A N 1
ATOM 1204 C CA . LEU A 1 151 ? -9.604 -4.402 3.366 1.00 94.69 151 LEU A CA 1
ATOM 1205 C C . LEU A 1 151 ? -10.013 -3.165 4.176 1.00 94.69 151 LEU A C 1
ATOM 1207 O O . LEU A 1 151 ? -10.903 -3.259 5.019 1.00 94.69 151 LEU A O 1
ATOM 1211 N N . ILE A 1 152 ? -9.400 -2.011 3.897 1.00 94.62 152 ILE A N 1
ATOM 1212 C CA . ILE A 1 152 ? -9.720 -0.747 4.577 1.00 94.62 152 ILE A CA 1
ATOM 1213 C C . ILE A 1 152 ? -11.185 -0.375 4.361 1.00 94.62 152 ILE A C 1
ATOM 1215 O O . ILE A 1 152 ? -11.868 -0.009 5.307 1.00 94.62 152 ILE A O 1
ATOM 1219 N N . THR A 1 153 ? -11.700 -0.533 3.141 1.00 95.06 153 THR A N 1
ATOM 1220 C CA . THR A 1 153 ? -13.111 -0.257 2.834 1.00 95.06 153 THR A CA 1
ATOM 1221 C C . THR A 1 153 ? -14.038 -1.138 3.674 1.00 95.06 153 THR A C 1
ATOM 1223 O O . THR A 1 153 ? -15.040 -0.660 4.199 1.00 95.06 153 THR A O 1
ATOM 1226 N N . THR A 1 154 ? -13.681 -2.412 3.852 1.00 93.69 154 THR A N 1
ATOM 1227 C CA . THR A 1 154 ? -14.437 -3.349 4.694 1.00 93.69 154 THR A CA 1
ATOM 1228 C C . THR A 1 154 ? -14.413 -2.931 6.169 1.00 93.69 154 THR A C 1
ATOM 1230 O O . THR A 1 154 ? -15.441 -2.980 6.842 1.00 93.69 154 THR A O 1
ATOM 1233 N N . MET A 1 155 ? -13.262 -2.476 6.674 1.00 93.50 155 MET A N 1
ATOM 1234 C CA . MET A 1 155 ? -13.135 -1.938 8.036 1.00 93.50 155 MET A CA 1
ATOM 1235 C C . MET A 1 155 ? -13.947 -0.650 8.213 1.00 93.50 155 MET A C 1
ATOM 1237 O O . MET A 1 155 ? -14.675 -0.503 9.192 1.00 93.50 155 MET A O 1
ATOM 1241 N N . ASP A 1 156 ? -13.874 0.268 7.251 1.00 92.00 156 ASP A N 1
ATOM 1242 C CA . ASP A 1 156 ? -14.628 1.520 7.269 1.00 92.00 156 ASP A CA 1
ATOM 1243 C C . ASP A 1 156 ? -16.140 1.267 7.257 1.00 92.00 156 ASP A C 1
ATOM 1245 O O . ASP A 1 156 ? -16.882 2.005 7.895 1.00 92.00 156 ASP A O 1
ATOM 1249 N N . MET A 1 157 ? -16.616 0.235 6.554 1.00 90.75 157 MET A N 1
ATOM 1250 C CA . MET A 1 157 ? -18.026 -0.162 6.600 1.00 90.75 157 MET A CA 1
ATOM 1251 C C . MET A 1 157 ? -18.431 -0.634 7.997 1.00 90.75 157 MET A C 1
ATOM 1253 O O . MET A 1 157 ? -19.385 -0.102 8.549 1.00 90.75 157 MET A O 1
ATOM 1257 N N . TYR A 1 158 ? -17.668 -1.555 8.593 1.00 87.38 158 TYR A N 1
ATOM 1258 C CA . TYR A 1 158 ? -17.944 -2.051 9.945 1.00 87.38 158 TYR A CA 1
ATOM 1259 C C . TYR A 1 158 ? -17.964 -0.917 10.980 1.00 87.38 158 TYR A C 1
ATOM 1261 O O . TYR A 1 158 ? -18.836 -0.856 11.835 1.00 87.38 158 TYR A O 1
ATOM 1269 N N . THR A 1 159 ? -17.004 0.006 10.897 1.00 82.56 159 THR A N 1
ATOM 1270 C CA . THR A 1 159 ? -16.870 1.093 11.879 1.00 82.56 159 THR A CA 1
ATOM 1271 C C . THR A 1 159 ? -17.852 2.248 11.670 1.00 82.56 159 THR A C 1
ATOM 1273 O O . THR A 1 159 ? -18.090 3.015 12.602 1.00 82.56 159 THR A O 1
ATOM 1276 N N . LYS A 1 160 ? -18.427 2.402 10.469 1.00 75.31 160 LYS A N 1
ATOM 1277 C CA . LYS A 1 160 ? -19.478 3.396 10.198 1.00 75.31 160 LYS A CA 1
ATOM 1278 C C . LYS A 1 160 ? -20.822 3.019 10.807 1.00 75.31 160 LYS A C 1
ATOM 1280 O O . LYS A 1 160 ? -21.562 3.931 11.149 1.00 75.31 160 LYS A O 1
ATOM 1285 N N . ASP A 1 161 ? -21.099 1.731 10.982 1.00 62.22 161 ASP A N 1
ATOM 1286 C CA . ASP A 1 161 ? -22.343 1.252 11.597 1.00 62.22 161 ASP A CA 1
ATOM 1287 C C . ASP A 1 161 ? -22.416 1.541 13.115 1.00 62.22 161 ASP A C 1
ATOM 1289 O O . ASP A 1 161 ? -23.443 1.302 13.747 1.00 62.22 161 ASP A O 1
ATOM 1293 N N . GLU A 1 162 ? -21.342 2.076 13.710 1.00 55.66 162 GLU A N 1
ATOM 1294 C CA . GLU A 1 162 ? -21.242 2.379 15.143 1.00 55.66 162 GLU A CA 1
ATOM 1295 C C . GLU A 1 162 ? -21.398 3.874 15.511 1.00 55.66 162 GLU A C 1
ATOM 1297 O O . GLU A 1 162 ? -21.367 4.201 16.702 1.00 55.66 162 GLU A O 1
ATOM 1302 N N . ASN A 1 163 ? -21.529 4.780 14.528 1.00 45.47 163 ASN A N 1
ATOM 1303 C CA . ASN A 1 163 ? -21.764 6.226 14.734 1.00 45.47 163 ASN A CA 1
ATOM 1304 C C . ASN A 1 163 ? -23.206 6.618 14.399 1.00 45.47 163 ASN A C 1
ATOM 1306 O O . ASN A 1 163 ? -23.716 7.541 15.073 1.00 45.47 163 ASN A O 1
#

Foldseek 3Di:
DDDDDDDDDDDDDPDPPPDDPPPVVQVVLLVLLVVLVVVLVVLLVVLVVLLVVVLVVLVVVLVVDDPPRPCNVVSVVLNVVSVVLVVLSVVLVVPAADRPPDPDDDPDPDPPPHDPVSPCVCPPPGSVRSSVSSVVSSVVSVVSSVVSVVSVVVVVVVVVVVD